Protein AF-A0A3D4QVU9-F1 (afdb_monomer_lite)

Sequence (81 aa):
MEDTSRTLDPDSVKAAIVLINNKKKIYFFGIGESNNSAIDARNKFVRIGLNTMAASDTHMQLMEASLMTPDDLAIGFSLSA

Structure (mmCIF, N/CA/C/O backbone):
data_AF-A0A3D4QVU9-F1
#
_entry.id   AF-A0A3D4QVU9-F1
#
loop_
_atom_site.group_PDB
_atom_site.id
_atom_site.type_symbol
_atom_site.label_atom_id
_atom_site.label_alt_id
_atom_site.label_comp_id
_atom_site.label_asym_id
_atom_site.label_entity_id
_atom_site.label_seq_id
_atom_site.pdbx_PDB_ins_code
_atom_site.Cartn_x
_atom_site.Cartn_y
_atom_site.Cartn_z
_atom_site.occupancy
_atom_site.B_iso_or_equiv
_atom_site.auth_seq_id
_atom_site.auth_comp_id
_atom_site.auth_asym_id
_atom_site.auth_atom_id
_atom_site.pdbx_PDB_model_num
ATOM 1 N N . MET A 1 1 ? 8.559 1.730 -21.341 1.00 48.31 1 MET A N 1
ATOM 2 C CA . MET A 1 1 ? 7.104 1.653 -21.059 1.00 48.31 1 MET A CA 1
ATOM 3 C C . MET A 1 1 ? 6.476 0.378 -21.621 1.00 48.31 1 MET A C 1
ATOM 5 O O . MET A 1 1 ? 5.542 -0.110 -21.004 1.00 48.31 1 MET A O 1
ATOM 9 N N . GLU A 1 2 ? 6.983 -0.197 -22.721 1.00 45.28 2 GLU A N 1
ATOM 10 C CA . GLU A 1 2 ? 6.491 -1.488 -23.244 1.00 45.28 2 GLU A CA 1
ATOM 11 C C . GLU A 1 2 ? 6.784 -2.695 -22.332 1.00 45.28 2 GLU A C 1
ATOM 13 O O . GLU A 1 2 ? 5.971 -3.616 -22.279 1.00 45.28 2 GLU A O 1
ATOM 18 N N . ASP A 1 3 ? 7.872 -2.677 -21.554 1.00 52.19 3 ASP A N 1
ATOM 19 C CA . ASP A 1 3 ? 8.257 -3.840 -20.737 1.00 52.19 3 ASP A CA 1
ATOM 20 C C . ASP A 1 3 ? 7.357 -4.074 -19.510 1.00 52.19 3 ASP A C 1
ATOM 22 O O . ASP A 1 3 ? 7.045 -5.218 -19.195 1.00 52.19 3 ASP A O 1
ATOM 26 N N . THR A 1 4 ? 6.847 -3.021 -18.852 1.00 58.16 4 THR A N 1
ATOM 27 C CA . THR A 1 4 ? 5.969 -3.153 -17.665 1.00 58.16 4 THR A CA 1
ATOM 28 C C . THR A 1 4 ? 4.603 -3.758 -18.005 1.00 58.16 4 THR A C 1
ATOM 30 O O . THR A 1 4 ? 3.994 -4.428 -17.175 1.00 58.16 4 THR A O 1
ATOM 33 N N . SER A 1 5 ? 4.114 -3.553 -19.234 1.00 54.94 5 SER A N 1
ATOM 34 C CA . SER A 1 5 ? 2.822 -4.095 -19.675 1.00 54.94 5 SER A CA 1
ATOM 35 C C . SER A 1 5 ? 2.864 -5.602 -19.935 1.00 54.94 5 SER A C 1
ATOM 37 O O . SER A 1 5 ? 1.807 -6.227 -19.966 1.00 54.94 5 SER A O 1
ATOM 39 N N . ARG A 1 6 ? 4.050 -6.186 -20.155 1.00 53.84 6 ARG A N 1
ATOM 40 C CA . ARG A 1 6 ? 4.205 -7.614 -20.479 1.00 53.84 6 ARG A CA 1
ATOM 41 C C . ARG A 1 6 ? 4.289 -8.516 -19.246 1.00 53.84 6 ARG A C 1
ATOM 43 O O . ARG A 1 6 ? 4.092 -9.717 -19.380 1.00 53.84 6 ARG A O 1
ATOM 50 N N . THR A 1 7 ? 4.539 -7.952 -18.066 1.00 66.62 7 THR A N 1
ATOM 51 C CA . THR A 1 7 ? 4.713 -8.688 -16.797 1.00 66.62 7 THR A CA 1
ATOM 52 C C . THR A 1 7 ? 3.517 -8.591 -15.850 1.00 66.62 7 THR A C 1
ATOM 54 O O . THR A 1 7 ? 3.553 -9.157 -14.759 1.00 66.62 7 THR A O 1
ATOM 57 N N . LEU A 1 8 ? 2.457 -7.877 -16.238 1.00 76.19 8 LEU A N 1
ATOM 58 C CA . LEU A 1 8 ? 1.237 -7.757 -15.442 1.00 76.19 8 LEU A CA 1
ATOM 59 C C . LEU A 1 8 ? 0.365 -9.000 -15.616 1.00 76.19 8 LEU A C 1
ATOM 61 O O . LEU A 1 8 ? -0.286 -9.171 -16.644 1.00 76.19 8 LEU A O 1
ATOM 65 N N . ASP A 1 9 ? 0.329 -9.839 -14.585 1.00 88.06 9 ASP A N 1
ATOM 66 C CA . ASP A 1 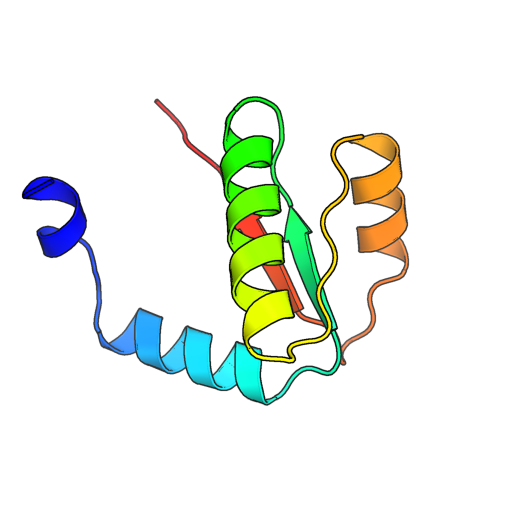9 ? -0.643 -10.922 -14.467 1.00 88.06 9 ASP A CA 1
ATOM 67 C C . ASP A 1 9 ? -2.022 -10.357 -14.054 1.00 88.06 9 ASP A C 1
ATOM 69 O O . ASP A 1 9 ? -2.157 -9.808 -12.951 1.00 88.06 9 ASP A O 1
ATOM 73 N N . PRO A 1 10 ? -3.064 -10.475 -14.902 1.00 90.00 10 PRO A N 1
ATOM 74 C CA . PRO A 1 10 ? -4.400 -9.973 -14.592 1.00 90.00 10 PRO A CA 1
ATOM 75 C C . PRO A 1 10 ? -5.003 -10.564 -13.317 1.00 90.00 10 PRO A C 1
ATOM 77 O O . PRO A 1 10 ? -5.785 -9.888 -12.642 1.00 90.00 10 PRO A O 1
ATOM 80 N N . ASP A 1 11 ? -4.666 -11.806 -12.974 1.00 93.75 11 ASP A N 1
ATOM 81 C CA . ASP A 1 11 ? -5.244 -12.463 -11.805 1.00 93.75 11 ASP A CA 1
ATOM 82 C C . ASP A 1 11 ? -4.586 -11.978 -10.509 1.00 93.75 11 ASP A C 1
ATOM 84 O O . ASP A 1 11 ? -5.291 -11.693 -9.537 1.00 93.75 11 ASP A O 1
ATOM 88 N N . SER A 1 12 ? -3.277 -11.716 -10.530 1.00 92.50 12 SER A N 1
ATOM 89 C CA . SER A 1 12 ? -2.580 -10.987 -9.463 1.00 92.50 12 SER A CA 1
ATOM 90 C C . SER A 1 12 ? -3.176 -9.595 -9.220 1.00 92.50 12 SER A C 1
ATOM 92 O O . SER A 1 12 ? -3.384 -9.197 -8.071 1.00 92.50 12 SER A O 1
ATOM 94 N N . VAL A 1 13 ? -3.526 -8.860 -10.284 1.00 92.25 13 VAL A N 1
ATOM 95 C CA . VAL A 1 13 ? -4.174 -7.541 -10.156 1.00 92.25 13 VAL A CA 1
ATOM 96 C C . VAL A 1 13 ? -5.551 -7.659 -9.499 1.00 92.25 13 VAL A C 1
ATOM 98 O O . VAL A 1 13 ? -5.860 -6.899 -8.579 1.00 92.25 13 VAL A O 1
ATOM 101 N N . LYS A 1 14 ? -6.377 -8.626 -9.914 1.00 94.94 14 LYS A N 1
ATOM 102 C CA . LYS A 1 14 ? -7.686 -8.869 -9.282 1.00 94.94 14 LYS A CA 1
ATOM 103 C C . LYS A 1 14 ? -7.541 -9.234 -7.807 1.00 94.94 14 LYS A C 1
ATOM 105 O O . LYS A 1 14 ? -8.275 -8.697 -6.980 1.00 94.94 14 LYS A O 1
ATOM 110 N N . ALA A 1 15 ? -6.593 -10.107 -7.468 1.00 95.31 15 ALA A N 1
ATOM 111 C CA . ALA A 1 15 ? -6.331 -10.491 -6.085 1.00 95.31 15 ALA A CA 1
ATOM 112 C C . ALA A 1 15 ? -5.926 -9.278 -5.231 1.00 95.31 15 ALA A C 1
ATOM 114 O O . ALA A 1 15 ? -6.461 -9.087 -4.138 1.00 95.31 15 ALA A O 1
ATOM 115 N N . ALA A 1 16 ? -5.059 -8.406 -5.756 1.00 94.88 16 ALA A N 1
ATOM 116 C CA . ALA A 1 16 ? -4.674 -7.169 -5.083 1.00 94.88 16 ALA A CA 1
ATOM 117 C C . ALA A 1 16 ? -5.877 -6.240 -4.842 1.00 94.88 16 ALA A C 1
ATOM 119 O O . ALA A 1 16 ? -6.033 -5.725 -3.737 1.00 94.88 16 ALA A O 1
ATOM 120 N N . ILE A 1 17 ? -6.765 -6.072 -5.830 1.00 94.81 17 ILE A N 1
ATOM 121 C CA . ILE A 1 17 ? -7.994 -5.271 -5.684 1.00 94.81 17 ILE A CA 1
ATOM 122 C C . ILE A 1 17 ? -8.884 -5.827 -4.564 1.00 94.81 17 ILE A C 1
ATOM 124 O O . ILE A 1 17 ? -9.388 -5.065 -3.739 1.00 94.81 17 ILE A O 1
ATOM 128 N N . VAL A 1 18 ? -9.060 -7.151 -4.502 1.00 96.25 18 VAL A N 1
ATOM 129 C CA . VAL A 1 18 ? -9.840 -7.801 -3.437 1.00 96.25 18 VAL 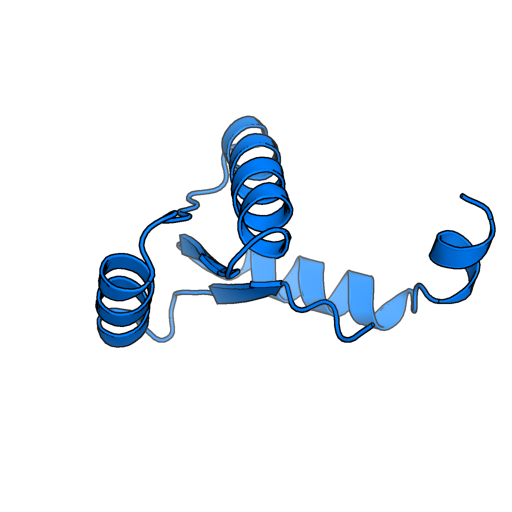A CA 1
ATOM 130 C C . VAL A 1 18 ? -9.214 -7.546 -2.066 1.00 96.25 18 VAL A C 1
ATOM 132 O O . VAL A 1 18 ? -9.934 -7.235 -1.121 1.00 96.25 18 VAL A O 1
ATOM 135 N N . LEU A 1 19 ? -7.889 -7.631 -1.939 1.00 96.06 19 LEU A N 1
ATOM 136 C CA . LEU A 1 19 ? -7.203 -7.326 -0.681 1.00 96.06 19 LEU A CA 1
ATOM 137 C C . LEU A 1 19 ? -7.385 -5.858 -0.280 1.00 96.06 19 LEU A C 1
ATOM 139 O O . LEU A 1 19 ? -7.737 -5.586 0.862 1.00 96.06 19 LEU A O 1
ATOM 143 N N . ILE A 1 20 ? -7.204 -4.927 -1.218 1.00 96.19 20 ILE A N 1
ATOM 144 C CA . ILE A 1 20 ? -7.346 -3.483 -0.989 1.00 96.19 20 ILE A CA 1
ATOM 145 C C . ILE A 1 20 ? -8.757 -3.137 -0.497 1.00 96.19 20 ILE A C 1
ATOM 147 O O . ILE A 1 20 ? -8.901 -2.413 0.484 1.00 96.19 20 ILE A O 1
ATOM 151 N N . ASN A 1 21 ? -9.795 -3.689 -1.129 1.00 94.44 21 ASN A N 1
ATOM 152 C CA . ASN A 1 21 ? -11.187 -3.366 -0.801 1.00 94.44 21 ASN A CA 1
ATOM 153 C C . ASN A 1 21 ? -11.661 -3.934 0.546 1.00 94.44 21 ASN A C 1
ATOM 155 O O . ASN A 1 21 ? -12.645 -3.447 1.096 1.00 94.44 21 ASN A O 1
ATOM 159 N N . ASN A 1 22 ? -10.993 -4.961 1.076 1.00 94.81 22 ASN A N 1
ATOM 160 C CA . ASN A 1 22 ? -11.405 -5.645 2.305 1.00 94.81 22 ASN A CA 1
ATOM 161 C C . ASN A 1 22 ? -10.671 -5.159 3.563 1.00 94.81 22 ASN A C 1
ATOM 163 O O . ASN A 1 22 ? -10.879 -5.716 4.642 1.00 94.81 22 ASN A O 1
ATOM 167 N N . LYS A 1 23 ? -9.780 -4.170 3.444 1.00 96.06 23 LYS A N 1
ATOM 168 C CA . LYS A 1 23 ? -8.894 -3.749 4.536 1.00 96.06 23 LYS A CA 1
ATOM 169 C C . LYS A 1 23 ? -9.178 -2.314 4.952 1.00 96.06 23 LYS A C 1
ATOM 171 O O . LYS A 1 23 ? -9.517 -1.463 4.136 1.00 96.06 23 LYS A O 1
ATOM 176 N N . LYS A 1 24 ? -9.066 -2.056 6.257 1.00 94.75 24 LYS A N 1
ATOM 177 C CA . LYS A 1 24 ? -9.427 -0.766 6.869 1.00 94.75 24 LYS A CA 1
ATOM 178 C C . LYS A 1 24 ? -8.347 0.291 6.695 1.00 94.75 24 LYS A C 1
ATOM 180 O O . LYS A 1 24 ? -8.656 1.485 6.698 1.00 94.75 24 LYS A O 1
ATOM 185 N N . LYS A 1 25 ? -7.092 -0.138 6.576 1.00 97.38 25 LYS A N 1
ATOM 186 C CA . LYS A 1 25 ? -5.947 0.736 6.352 1.00 97.38 25 LYS A CA 1
ATOM 187 C C . LYS A 1 25 ? -4.890 0.029 5.518 1.00 97.38 25 LYS A C 1
ATOM 189 O O . LYS A 1 25 ? -4.666 -1.171 5.665 1.00 97.38 25 LYS A O 1
ATOM 194 N N . ILE A 1 26 ? -4.242 0.787 4.641 1.00 97.94 26 ILE A N 1
ATOM 195 C CA . ILE A 1 26 ? -3.199 0.285 3.746 1.00 97.94 26 ILE A CA 1
ATOM 196 C C . ILE A 1 26 ? -1.896 1.015 4.057 1.00 97.94 26 ILE A C 1
ATOM 198 O O . ILE A 1 26 ? -1.840 2.243 4.023 1.00 97.94 26 ILE A O 1
ATOM 202 N N . TYR A 1 27 ? -0.845 0.264 4.347 1.00 97.75 27 TYR A N 1
ATOM 203 C CA . TYR A 1 27 ? 0.492 0.778 4.591 1.00 97.75 27 TYR A CA 1
ATOM 204 C C . TYR A 1 27 ? 1.372 0.492 3.379 1.00 97.75 27 TYR A C 1
ATOM 206 O O . TYR A 1 27 ? 1.466 -0.648 2.923 1.00 97.75 27 TYR A O 1
ATOM 214 N N . PHE A 1 28 ? 2.011 1.533 2.860 1.00 97.25 28 PHE A N 1
ATOM 215 C CA . PHE A 1 28 ? 2.984 1.439 1.785 1.00 97.25 28 PHE A CA 1
ATOM 216 C C . PHE A 1 28 ? 4.391 1.559 2.363 1.00 97.25 28 PHE A C 1
ATOM 218 O O . PHE A 1 28 ? 4.725 2.559 3.000 1.00 97.25 28 PHE A O 1
ATOM 225 N N . PHE A 1 29 ? 5.215 0.550 2.105 1.00 96.06 29 PHE A N 1
ATOM 226 C CA . PHE A 1 29 ? 6.578 0.448 2.615 1.00 96.06 29 PHE A CA 1
ATOM 227 C C . PHE A 1 29 ? 7.579 0.436 1.470 1.00 96.06 29 PHE A C 1
ATOM 229 O O . PHE A 1 29 ? 7.342 -0.171 0.430 1.00 96.06 29 PHE A O 1
ATOM 236 N N . GLY A 1 30 ? 8.721 1.075 1.665 1.00 92.56 30 GLY A N 1
ATOM 237 C CA . GLY A 1 30 ? 9.789 1.129 0.675 1.00 92.56 30 GLY A CA 1
ATOM 238 C C . GLY A 1 30 ? 10.977 1.893 1.233 1.00 92.56 30 GLY A C 1
ATOM 239 O O . GLY A 1 30 ? 10.801 2.887 1.932 1.00 92.56 30 GLY A O 1
ATOM 240 N N . ILE A 1 31 ? 12.191 1.432 0.940 1.00 89.25 31 ILE A N 1
ATOM 241 C CA . ILE A 1 31 ? 13.435 2.052 1.418 1.00 89.25 31 ILE A CA 1
ATOM 242 C C . ILE A 1 31 ? 14.184 2.652 0.222 1.00 89.25 31 ILE A C 1
ATOM 244 O O . ILE A 1 31 ? 14.125 2.124 -0.890 1.00 89.25 31 ILE A O 1
ATOM 248 N N . GLY A 1 32 ? 14.878 3.773 0.437 1.00 87.19 32 GLY A N 1
ATOM 249 C CA . GLY A 1 32 ? 15.644 4.448 -0.612 1.00 87.19 32 GLY A CA 1
ATOM 250 C C . GLY A 1 32 ? 14.740 4.964 -1.732 1.00 87.19 32 GLY A C 1
ATOM 251 O O . GLY A 1 32 ? 13.706 5.571 -1.466 1.00 87.19 32 GLY A O 1
ATOM 252 N N . GLU A 1 33 ? 15.093 4.702 -2.990 1.00 86.19 33 GLU A N 1
ATOM 253 C CA . GLU A 1 33 ? 14.294 5.147 -4.142 1.00 86.19 33 GLU A CA 1
ATOM 254 C C . GLU A 1 33 ? 12.892 4.525 -4.175 1.00 86.19 33 GLU A C 1
ATOM 256 O O . GLU A 1 33 ? 11.935 5.181 -4.584 1.00 86.19 33 GLU A O 1
ATOM 261 N N . SER A 1 34 ? 12.737 3.301 -3.654 1.00 89.75 34 SER A N 1
ATOM 262 C CA . SER A 1 34 ? 11.431 2.635 -3.556 1.00 89.75 34 SER A CA 1
ATOM 263 C C . SER A 1 34 ? 10.468 3.362 -2.606 1.00 89.75 34 SER A C 1
ATOM 265 O O . SER A 1 34 ? 9.251 3.232 -2.745 1.00 89.75 34 SER A O 1
ATOM 267 N N . ASN A 1 35 ? 10.981 4.189 -1.683 1.00 91.31 35 ASN A N 1
ATOM 268 C CA . ASN A 1 35 ? 10.145 5.046 -0.840 1.00 91.31 35 ASN A CA 1
ATOM 269 C C . ASN A 1 35 ? 9.373 6.089 -1.667 1.00 91.31 35 ASN A C 1
ATOM 271 O O . ASN A 1 35 ? 8.228 6.407 -1.355 1.00 91.31 35 ASN A O 1
ATOM 275 N N . ASN A 1 36 ? 9.951 6.592 -2.763 1.00 92.69 36 ASN A N 1
ATOM 276 C CA . ASN A 1 36 ? 9.255 7.547 -3.630 1.00 92.69 36 ASN A CA 1
ATOM 277 C C . ASN A 1 36 ? 8.019 6.904 -4.275 1.00 92.69 36 ASN A C 1
ATOM 279 O O . ASN A 1 36 ? 6.960 7.529 -4.328 1.00 92.69 36 ASN A O 1
ATOM 283 N N . SER A 1 37 ? 8.124 5.638 -4.695 1.00 94.00 37 SER A N 1
ATOM 284 C CA . SER A 1 37 ? 6.987 4.860 -5.198 1.00 94.00 37 SER A CA 1
ATOM 285 C C . SER A 1 37 ? 5.938 4.603 -4.114 1.00 94.00 37 SER A C 1
ATOM 287 O O . SER A 1 37 ? 4.746 4.727 -4.391 1.00 94.00 37 SER A O 1
ATOM 289 N N . ALA A 1 38 ? 6.360 4.324 -2.876 1.00 95.12 38 ALA A N 1
ATOM 290 C CA . ALA A 1 38 ? 5.453 4.162 -1.738 1.00 95.12 38 ALA A CA 1
ATOM 291 C C . ALA A 1 38 ? 4.651 5.441 -1.441 1.00 95.12 38 ALA A C 1
ATOM 293 O O . ALA A 1 38 ? 3.427 5.399 -1.291 1.00 95.12 38 ALA A O 1
ATOM 294 N N . ILE A 1 39 ? 5.319 6.597 -1.425 1.00 95.19 39 ILE A N 1
ATOM 295 C CA . ILE A 1 39 ? 4.683 7.902 -1.205 1.00 95.19 39 ILE A CA 1
ATOM 296 C C . ILE A 1 39 ? 3.747 8.266 -2.361 1.00 95.19 39 ILE A C 1
ATOM 298 O O . ILE A 1 39 ? 2.644 8.768 -2.126 1.00 95.19 39 ILE A O 1
ATOM 302 N N . ASP A 1 40 ? 4.162 8.018 -3.603 1.00 95.19 40 ASP A N 1
ATOM 303 C CA . ASP A 1 40 ? 3.336 8.252 -4.786 1.00 95.19 40 ASP A CA 1
ATOM 304 C C . ASP A 1 40 ? 2.070 7.377 -4.775 1.00 95.19 40 ASP A C 1
ATOM 306 O O . ASP A 1 40 ? 0.962 7.889 -4.964 1.00 95.19 40 ASP A O 1
ATOM 310 N N . ALA A 1 41 ? 2.200 6.087 -4.452 1.00 95.69 41 ALA A N 1
ATOM 311 C CA . ALA A 1 41 ? 1.065 5.185 -4.282 1.00 95.69 41 ALA A CA 1
ATOM 312 C C . ALA A 1 41 ? 0.118 5.681 -3.181 1.00 95.69 41 ALA A C 1
ATOM 314 O O . ALA A 1 41 ? -1.074 5.853 -3.433 1.00 95.69 41 ALA A O 1
ATOM 315 N N . ARG A 1 42 ? 0.643 6.039 -2.003 1.00 96.81 42 ARG A N 1
ATOM 316 C CA . ARG A 1 42 ? -0.151 6.656 -0.931 1.00 96.81 42 ARG A CA 1
ATOM 317 C C . ARG A 1 42 ? -0.916 7.884 -1.430 1.00 96.81 42 ARG A C 1
ATOM 319 O O . ARG A 1 42 ? -2.121 7.982 -1.223 1.00 96.81 42 ARG A O 1
ATOM 326 N N . ASN A 1 43 ? -0.255 8.807 -2.129 1.00 96.75 43 ASN A N 1
ATOM 327 C CA . ASN A 1 43 ? -0.897 10.018 -2.656 1.00 96.75 43 ASN A CA 1
ATOM 328 C C . ASN A 1 43 ? -2.058 9.703 -3.603 1.00 96.75 43 ASN A C 1
ATOM 330 O O . ASN A 1 43 ? -3.102 10.354 -3.541 1.00 96.75 43 ASN A O 1
ATOM 334 N N . LYS A 1 44 ? -1.882 8.713 -4.479 1.00 96.44 44 LYS A N 1
ATOM 335 C CA . LYS A 1 44 ? -2.920 8.269 -5.416 1.00 9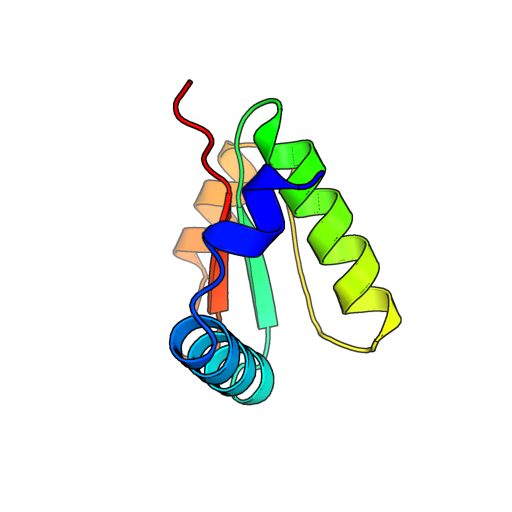6.44 44 LYS A CA 1
ATOM 336 C C . LYS A 1 44 ? -4.092 7.614 -4.688 1.00 96.44 44 LYS A C 1
ATOM 338 O O . LYS A 1 44 ? -5.239 7.890 -5.021 1.00 96.44 44 LYS A O 1
ATOM 343 N N . PHE A 1 45 ? -3.815 6.805 -3.671 1.00 96.62 45 PHE A N 1
ATOM 344 C CA . PHE A 1 45 ? -4.836 6.051 -2.951 1.00 96.62 45 PHE A CA 1
ATOM 345 C C . PHE A 1 45 ? -5.640 6.939 -1.990 1.00 96.62 45 PHE A C 1
ATOM 347 O O . PHE A 1 45 ? -6.862 6.819 -1.924 1.00 96.62 45 PHE A O 1
ATOM 354 N N . VAL A 1 46 ? -5.003 7.916 -1.333 1.00 96.31 46 VAL A N 1
ATOM 355 C CA . VAL A 1 46 ? -5.720 8.940 -0.548 1.00 96.31 46 VAL A CA 1
ATOM 356 C C . VAL A 1 46 ? -6.687 9.735 -1.428 1.00 96.31 46 VAL A C 1
ATOM 358 O O . VAL A 1 46 ? -7.810 10.011 -1.011 1.00 96.31 46 VAL A O 1
ATOM 361 N N . ARG A 1 47 ? -6.299 10.074 -2.667 1.00 96.31 47 ARG A N 1
ATOM 362 C CA . ARG A 1 47 ? -7.162 10.829 -3.597 1.00 96.31 47 ARG A CA 1
ATOM 363 C C . ARG A 1 47 ? -8.458 10.102 -3.959 1.00 96.31 47 ARG A C 1
ATOM 365 O O . ARG A 1 47 ? -9.424 10.772 -4.304 1.00 96.31 47 ARG A O 1
ATOM 372 N N . ILE A 1 48 ? -8.485 8.773 -3.872 1.00 94.81 48 ILE A N 1
ATOM 373 C CA . ILE A 1 48 ? -9.686 7.958 -4.113 1.00 94.81 48 ILE A CA 1
ATOM 374 C C . ILE A 1 48 ? -10.403 7.553 -2.815 1.00 94.81 48 ILE A C 1
ATOM 376 O O . ILE A 1 48 ? -11.283 6.701 -2.840 1.00 94.81 48 ILE A O 1
ATOM 380 N N . GLY A 1 49 ? -10.050 8.174 -1.684 1.00 94.69 49 GLY A N 1
ATOM 381 C CA . GLY A 1 49 ? -10.737 7.995 -0.405 1.00 94.69 49 GLY A CA 1
ATOM 382 C C . GLY A 1 49 ? -10.273 6.793 0.418 1.00 94.69 49 GLY A C 1
ATOM 383 O O . GLY A 1 49 ? -10.920 6.459 1.408 1.00 94.69 49 GLY A O 1
ATOM 384 N N . LEU A 1 50 ? -9.165 6.144 0.048 1.00 96.81 50 LEU A N 1
ATOM 385 C CA . LEU A 1 50 ? -8.620 5.036 0.829 1.00 96.81 50 LEU A CA 1
ATOM 386 C C . LEU A 1 50 ? -7.792 5.554 2.009 1.00 96.81 50 LEU A C 1
ATOM 388 O O . LEU A 1 50 ? -6.959 6.455 1.873 1.00 96.81 50 LEU A O 1
ATOM 392 N N . ASN A 1 51 ? -7.994 4.939 3.174 1.00 96.88 51 ASN A N 1
ATOM 393 C CA . ASN A 1 51 ? -7.209 5.209 4.371 1.00 96.88 51 ASN A CA 1
ATOM 394 C C . ASN A 1 51 ? -5.824 4.572 4.224 1.00 96.88 51 ASN A C 1
ATOM 396 O O . ASN A 1 51 ? -5.679 3.353 4.335 1.00 96.88 51 ASN A O 1
ATOM 400 N N . THR A 1 52 ? -4.810 5.386 3.933 1.00 97.25 52 THR A N 1
ATOM 401 C CA . THR A 1 52 ? -3.468 4.881 3.636 1.00 97.25 52 THR A CA 1
ATOM 402 C C . THR A 1 52 ? -2.365 5.649 4.352 1.00 97.25 52 THR A C 1
ATOM 404 O O . THR A 1 52 ? -2.534 6.814 4.713 1.00 97.25 52 THR A O 1
ATOM 407 N N . MET A 1 53 ? -1.223 4.993 4.552 1.00 96.12 53 MET A N 1
ATOM 408 C CA . MET A 1 53 ? -0.053 5.544 5.232 1.00 96.12 53 MET A CA 1
ATOM 409 C C . MET A 1 53 ? 1.230 5.139 4.504 1.00 96.12 53 MET A C 1
A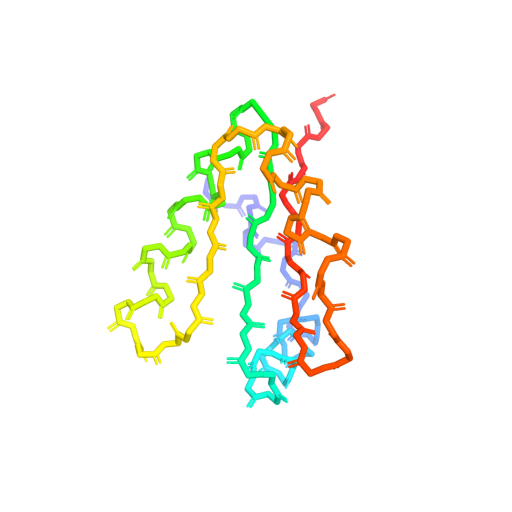TOM 411 O O . MET A 1 53 ? 1.297 4.068 3.909 1.00 96.12 53 MET A O 1
ATOM 415 N N . ALA A 1 54 ? 2.226 6.019 4.524 1.00 95.69 54 ALA A N 1
ATOM 416 C CA . ALA A 1 54 ? 3.585 5.734 4.081 1.00 95.69 54 ALA A CA 1
ATOM 417 C C . ALA A 1 54 ? 4.526 6.640 4.875 1.00 95.69 54 ALA A C 1
ATOM 419 O O . ALA A 1 54 ? 4.306 7.856 4.910 1.00 95.69 54 ALA A O 1
ATOM 420 N N . ALA A 1 55 ? 5.550 6.061 5.494 1.00 91.25 55 ALA A N 1
ATOM 421 C CA . ALA A 1 55 ? 6.571 6.796 6.229 1.00 91.25 55 ALA A CA 1
ATOM 422 C C . ALA A 1 55 ? 7.902 6.750 5.477 1.00 91.25 55 ALA A C 1
ATOM 424 O O . ALA A 1 55 ? 8.336 5.685 5.057 1.00 91.25 55 ALA A O 1
ATOM 425 N N . SER A 1 56 ? 8.585 7.889 5.348 1.00 87.44 56 SER A N 1
ATOM 426 C CA . SER A 1 56 ? 9.911 7.938 4.708 1.00 87.44 56 SER A CA 1
ATOM 427 C C . SER A 1 56 ? 11.041 7.422 5.592 1.00 87.44 56 SER A C 1
ATOM 429 O O . SER A 1 56 ? 12.107 7.074 5.095 1.00 87.44 56 SER A O 1
ATOM 431 N N . ASP A 1 57 ? 10.828 7.431 6.903 1.00 91.25 57 ASP A N 1
ATOM 432 C CA . ASP A 1 57 ? 11.815 7.013 7.885 1.00 91.25 57 ASP A CA 1
ATOM 433 C C . ASP A 1 57 ? 11.670 5.518 8.183 1.00 91.25 57 ASP A C 1
ATOM 435 O O . ASP A 1 57 ? 10.585 5.042 8.522 1.00 91.25 57 ASP A O 1
ATOM 439 N N . THR A 1 58 ? 12.771 4.776 8.079 1.00 90.06 58 THR A N 1
ATOM 440 C CA . THR A 1 58 ? 12.782 3.323 8.285 1.00 90.06 58 THR A CA 1
ATOM 441 C C . THR A 1 58 ? 12.363 2.934 9.702 1.00 90.06 58 THR A C 1
ATOM 443 O O . THR A 1 58 ? 11.706 1.910 9.886 1.00 90.06 58 THR A O 1
ATOM 446 N N . HIS A 1 59 ? 12.711 3.732 10.717 1.00 92.56 59 HIS A N 1
ATOM 447 C CA . HIS A 1 59 ? 12.319 3.428 12.090 1.00 92.56 59 HIS A CA 1
ATOM 448 C C . HIS A 1 59 ? 10.805 3.582 12.275 1.00 92.56 59 HIS A C 1
ATOM 450 O O . HIS A 1 59 ? 10.170 2.702 12.857 1.00 92.56 59 HIS A O 1
ATOM 456 N N . MET A 1 60 ? 10.211 4.627 11.697 1.00 93.38 60 MET A N 1
ATOM 457 C CA . MET A 1 60 ? 8.758 4.778 11.640 1.00 93.38 60 MET A CA 1
ATOM 458 C C . MET A 1 60 ? 8.088 3.640 10.869 1.00 93.38 60 MET A C 1
ATOM 460 O O . MET A 1 60 ? 7.122 3.084 11.379 1.00 93.38 60 MET A O 1
ATOM 46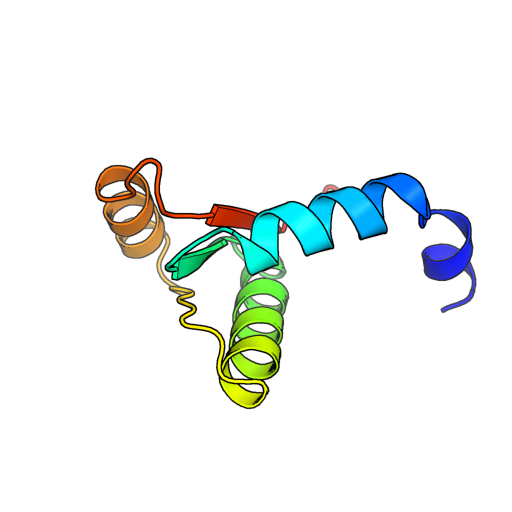4 N N . GLN A 1 61 ? 8.616 3.217 9.715 1.00 93.88 61 GLN A N 1
ATOM 465 C CA . GLN A 1 61 ? 8.062 2.067 8.982 1.00 93.88 61 GLN A CA 1
ATOM 466 C C . GLN A 1 61 ? 8.039 0.791 9.839 1.00 93.88 61 GLN A C 1
ATOM 468 O O . GLN A 1 61 ? 7.045 0.068 9.844 1.00 93.88 61 GLN A O 1
ATOM 473 N N . LEU A 1 62 ? 9.104 0.529 10.606 1.00 94.44 62 LEU A N 1
ATOM 474 C CA . LEU A 1 62 ? 9.167 -0.617 11.521 1.00 94.44 62 LEU A CA 1
ATOM 475 C C . LEU A 1 62 ? 8.160 -0.509 12.674 1.00 94.44 62 LEU A C 1
ATOM 477 O O . LEU A 1 62 ? 7.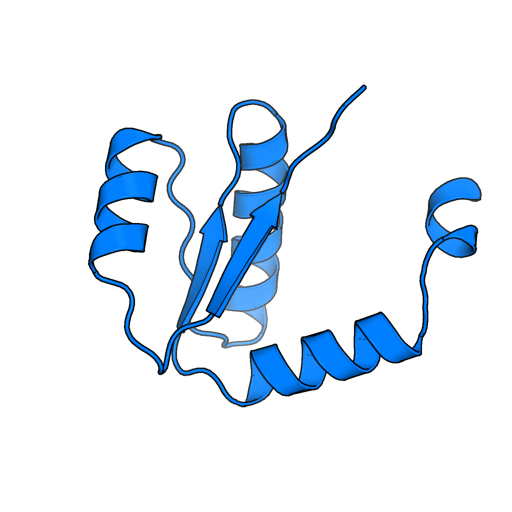547 -1.511 13.046 1.00 94.44 62 LEU A O 1
ATOM 481 N N . MET A 1 63 ? 7.979 0.687 13.240 1.00 95.88 63 MET A N 1
ATOM 482 C CA . MET A 1 63 ? 6.963 0.925 14.271 1.00 95.88 63 MET A CA 1
ATOM 483 C C . MET A 1 63 ? 5.545 0.762 13.719 1.00 95.88 63 MET A C 1
ATOM 485 O O . MET A 1 63 ? 4.700 0.157 14.365 1.00 95.88 63 MET A O 1
ATOM 489 N N . GLU A 1 64 ? 5.274 1.267 12.518 1.00 94.56 64 GLU A N 1
ATOM 490 C CA . GLU A 1 64 ? 3.977 1.096 11.864 1.00 94.56 64 GLU A CA 1
ATOM 491 C C . GLU A 1 64 ? 3.686 -0.379 11.602 1.00 94.56 64 GLU A C 1
ATOM 493 O O . GLU A 1 64 ? 2.606 -0.853 11.945 1.00 94.56 64 GLU A O 1
ATOM 498 N N . ALA A 1 65 ? 4.666 -1.115 11.071 1.00 94.94 65 ALA A N 1
ATOM 499 C CA . ALA A 1 65 ? 4.546 -2.541 10.802 1.00 94.94 65 ALA A CA 1
ATOM 500 C C . ALA A 1 65 ? 4.273 -3.363 12.073 1.00 94.94 65 ALA A C 1
ATOM 502 O O . ALA A 1 65 ? 3.480 -4.301 12.031 1.00 94.94 65 ALA A O 1
ATOM 503 N N . SER A 1 66 ? 4.884 -3.015 13.213 1.00 96.62 66 SER A N 1
ATOM 504 C CA . SER A 1 66 ? 4.663 -3.733 14.478 1.00 96.62 66 SER A CA 1
ATOM 505 C C . SER A 1 66 ? 3.297 -3.456 15.115 1.00 96.62 66 SER A C 1
ATOM 507 O O . SER A 1 66 ? 2.818 -4.266 15.907 1.00 96.62 66 SER A O 1
ATOM 509 N N . LEU A 1 67 ? 2.661 -2.339 14.753 1.00 96.38 67 LEU A N 1
ATOM 510 C CA . LEU A 1 67 ? 1.327 -1.947 15.213 1.00 96.38 67 LEU A CA 1
ATOM 511 C C . LEU A 1 67 ? 0.204 -2.380 14.261 1.00 96.38 67 LEU A C 1
ATOM 513 O O . LEU A 1 67 ? -0.969 -2.139 14.556 1.00 96.38 67 LEU A O 1
ATOM 517 N N . MET A 1 68 ? 0.539 -2.996 13.126 1.00 97.25 68 MET A N 1
ATOM 518 C CA . MET A 1 68 ? -0.454 -3.497 12.183 1.00 97.25 68 MET A CA 1
ATOM 519 C C . MET A 1 68 ? -1.320 -4.594 12.802 1.00 97.25 68 MET A C 1
ATOM 521 O O . MET A 1 68 ? -0.874 -5.443 13.574 1.00 97.25 68 MET A O 1
ATOM 525 N N . THR A 1 69 ? -2.576 -4.602 12.387 1.00 97.12 69 THR A N 1
ATOM 526 C CA . THR A 1 69 ? -3.581 -5.582 12.779 1.00 97.12 69 THR A CA 1
ATOM 527 C C . THR A 1 69 ? -3.969 -6.460 11.586 1.00 97.12 69 THR A C 1
ATOM 529 O O . THR A 1 69 ? -3.699 -6.109 10.435 1.00 97.12 69 THR A O 1
ATOM 532 N N . PRO A 1 70 ? -4.671 -7.586 11.809 1.00 96.50 70 PRO A N 1
ATOM 533 C CA . PRO A 1 70 ? -5.221 -8.389 10.715 1.00 96.50 70 PRO A CA 1
ATOM 534 C C . PRO A 1 70 ? -6.196 -7.638 9.789 1.00 96.50 70 PRO A C 1
ATOM 536 O O . PRO A 1 70 ? -6.460 -8.109 8.680 1.00 96.50 70 PRO A O 1
ATOM 539 N N . ASP A 1 71 ? -6.721 -6.485 10.215 1.00 96.62 71 ASP A N 1
ATOM 540 C CA . ASP A 1 71 ? -7.604 -5.625 9.417 1.00 96.62 71 ASP A CA 1
ATOM 541 C C . ASP A 1 71 ? -6.840 -4.679 8.470 1.00 96.62 71 ASP A C 1
ATOM 543 O O . ASP A 1 71 ? -7.464 -3.990 7.655 1.00 96.62 71 ASP A O 1
ATOM 547 N N . ASP A 1 72 ? -5.508 -4.672 8.535 1.00 97.69 72 ASP A N 1
ATOM 548 C CA . ASP A 1 72 ? -4.637 -3.818 7.733 1.00 97.69 72 ASP A CA 1
ATOM 549 C C . ASP A 1 72 ? -4.008 -4.574 6.548 1.00 97.69 72 ASP A C 1
ATOM 551 O O . ASP A 1 72 ? -3.948 -5.807 6.514 1.00 97.69 72 ASP A O 1
ATOM 555 N N . LEU A 1 73 ? -3.530 -3.823 5.554 1.00 97.69 73 LEU A N 1
ATOM 556 C CA . LEU A 1 73 ? -2.789 -4.333 4.398 1.00 97.69 73 LEU A CA 1
ATOM 557 C C . LEU A 1 73 ? -1.402 -3.697 4.328 1.00 97.69 73 LEU A C 1
ATOM 559 O O . LEU A 1 73 ? -1.296 -2.476 4.381 1.00 97.69 73 LEU A O 1
ATOM 563 N N . ALA A 1 74 ? -0.357 -4.502 4.139 1.00 96.88 74 ALA A N 1
ATOM 564 C CA . ALA A 1 74 ? 0.985 -4.025 3.805 1.00 96.88 74 ALA A CA 1
ATOM 565 C C . ALA A 1 74 ? 1.244 -4.183 2.303 1.00 96.88 74 ALA A C 1
ATOM 567 O O . ALA A 1 74 ? 1.005 -5.252 1.742 1.00 96.88 74 ALA A O 1
ATOM 568 N N . ILE A 1 75 ? 1.781 -3.144 1.667 1.00 96.50 75 ILE A N 1
ATOM 569 C CA . ILE A 1 75 ? 2.259 -3.166 0.283 1.00 96.50 75 ILE A CA 1
ATOM 570 C C . ILE A 1 75 ? 3.713 -2.694 0.283 1.00 96.50 75 ILE A C 1
ATOM 572 O O . ILE A 1 75 ? 3.997 -1.536 0.580 1.00 96.50 75 ILE A O 1
ATOM 576 N N . GLY A 1 76 ? 4.635 -3.603 -0.033 1.00 94.50 76 GLY A N 1
ATOM 577 C CA . GLY A 1 76 ? 6.068 -3.324 -0.080 1.00 94.50 76 GLY A CA 1
ATOM 578 C C . GLY A 1 76 ? 6.562 -3.054 -1.499 1.00 94.50 76 GLY A C 1
ATOM 579 O O . GLY A 1 76 ? 6.273 -3.822 -2.414 1.00 94.50 76 GLY A O 1
ATOM 580 N N . PHE A 1 77 ? 7.347 -1.995 -1.668 1.00 91.94 77 PHE A N 1
ATOM 581 C CA . PHE A 1 77 ? 8.086 -1.688 -2.886 1.00 91.94 77 PHE A CA 1
ATOM 582 C C . PHE A 1 77 ? 9.542 -2.104 -2.705 1.00 91.94 77 PHE A C 1
ATOM 584 O O . PHE A 1 77 ? 10.227 -1.650 -1.787 1.00 91.94 77 PHE A O 1
ATOM 591 N N . SER A 1 78 ? 10.012 -2.964 -3.599 1.00 89.00 78 SER A N 1
ATOM 592 C CA . SER A 1 78 ? 11.404 -3.380 -3.670 1.00 89.00 78 SER A CA 1
ATOM 593 C C . SER A 1 78 ? 11.800 -3.473 -5.132 1.00 89.00 78 SER A C 1
ATOM 595 O O . SER A 1 78 ? 11.122 -4.133 -5.921 1.00 89.00 78 SER A O 1
ATOM 597 N N . LEU A 1 79 ? 12.888 -2.800 -5.486 1.00 80.69 79 LEU A N 1
ATOM 598 C CA . LEU A 1 79 ? 13.553 -2.975 -6.764 1.00 80.69 79 LEU A CA 1
ATOM 599 C C . LEU A 1 79 ? 14.914 -3.604 -6.479 1.00 80.69 79 LEU A C 1
ATOM 601 O O . LEU A 1 79 ? 15.762 -2.993 -5.835 1.00 80.69 79 LEU A O 1
ATOM 605 N N . SER A 1 80 ? 15.095 -4.841 -6.930 1.00 64.56 80 SER A N 1
ATOM 606 C CA . SER A 1 80 ? 16.415 -5.461 -7.021 1.00 64.56 80 SER A CA 1
ATOM 607 C C . SER A 1 80 ? 16.895 -5.226 -8.448 1.00 64.56 80 SER A C 1
ATOM 609 O O . SER A 1 80 ? 16.287 -5.757 -9.378 1.00 64.56 80 SER A O 1
ATOM 611 N N . ALA A 1 81 ? 17.876 -4.340 -8.609 1.00 53.66 81 ALA A N 1
ATOM 612 C CA . ALA A 1 81 ? 18.553 -4.126 -9.885 1.00 53.66 81 ALA A CA 1
ATOM 613 C C . ALA A 1 81 ? 19.524 -5.277 -10.175 1.00 53.66 81 ALA A C 1
ATOM 615 O O . ALA A 1 81 ? 20.132 -5.782 -9.201 1.00 53.66 81 ALA A O 1
#

pLDDT: mean 89.7, std 12.89, range [45.28, 97.94]

Secondary structure (DSSP, 8-state):
-HHHHHS--HHHHHHHHHHHHT-SEEEEEE-THHHHHHHHHHHHHHHTT--EE--SSHHHHHHHHHT--TTEEEEEE----

Foldseek 3Di:
DVVVVVPDDPVVVVVVVVLQVQAQEEEEEEADPQLVVSVVVQVVCVVVVHHYDYDHDPVVVVVVVVPDDPRYHYDYGDDDD

Radius of gyration: 13.3 Å; chains: 1; bounding box: 30×23×38 Å